Protein AF-A0A6J4QJC7-F1 (afdb_monomer_lite)

Secondary structure (DSSP, 8-state):
--S--BPTT-SEEEEE-TTT-SBSSS----EE------EEETTTTEEE---PPPGGGTT-EEEEEEEBTTS-EEEEEEE--

pLDDT: mean 79.27, std 13.37, range [47.03, 91.81]

Sequence (81 aa):
MGLSIFASGYPTAKRIDCQTGMPSDPVEETVTASTSGLQYDAASGLYSYVWKTQKSWSGTCQELNLRLADGRDLQVYFYLK

Organism: NCBI:txid349277

Radius of gyration: 13.56 Å; chains: 1; bounding box: 38×24×30 Å

Foldseek 3Di:
DPLQFFDPLDWFKAFADPPPRHHPDPDDDRPSQPQPDWDADPVVRDTDGDGDDDPVQAQTKMWIWTQTPVGDIDIDIDHHD

Structure (mmCIF, N/CA/C/O backbone):
data_AF-A0A6J4QJC7-F1
#
_entry.id   AF-A0A6J4QJC7-F1
#
loop_
_atom_site.group_PDB
_atom_site.id
_atom_site.type_symbol
_atom_site.label_atom_id
_atom_site.label_alt_id
_atom_site.label_comp_id
_atom_site.label_asym_id
_atom_site.label_entity_id
_atom_site.label_seq_id
_atom_site.pdbx_PDB_ins_code
_atom_site.Cartn_x
_atom_site.Cartn_y
_atom_site.Cartn_z
_atom_site.occupancy
_atom_site.B_iso_or_equiv
_atom_site.auth_seq_id
_atom_site.auth_comp_id
_atom_site.auth_asym_id
_atom_site.auth_atom_id
_atom_site.pdbx_PDB_model_num
ATOM 1 N N . MET A 1 1 ? 11.479 7.400 -19.175 1.00 47.03 1 MET A N 1
ATOM 2 C CA . MET A 1 1 ? 10.798 6.086 -19.188 1.00 47.03 1 MET A CA 1
ATOM 3 C C . MET A 1 1 ? 11.002 5.478 -17.812 1.00 47.03 1 MET A C 1
ATOM 5 O O . MET A 1 1 ? 12.142 5.440 -17.384 1.00 47.03 1 MET A O 1
ATOM 9 N N . GLY A 1 2 ? 9.938 5.164 -17.070 1.00 56.19 2 GLY A N 1
ATOM 10 C CA . GLY A 1 2 ? 10.059 4.791 -15.646 1.00 56.19 2 GLY A CA 1
ATOM 11 C C . GLY A 1 2 ? 8.839 5.105 -14.774 1.00 56.19 2 GLY A C 1
ATOM 12 O O . GLY A 1 2 ? 8.916 4.976 -13.568 1.00 56.19 2 GLY A O 1
ATOM 13 N N . LEU A 1 3 ? 7.710 5.532 -15.350 1.00 60.28 3 LEU A N 1
ATOM 14 C CA . LEU A 1 3 ? 6.471 5.795 -14.595 1.00 60.28 3 LEU A CA 1
ATOM 15 C C . LEU A 1 3 ? 5.320 4.854 -14.983 1.00 60.28 3 LEU A C 1
ATOM 17 O O . LEU A 1 3 ? 4.221 4.966 -14.454 1.00 60.28 3 LEU A O 1
ATOM 21 N N . SER A 1 4 ? 5.577 3.907 -15.885 1.00 69.81 4 SER A N 1
ATOM 22 C CA . SER A 1 4 ? 4.597 2.937 -16.385 1.00 69.81 4 SER A CA 1
ATOM 23 C C . SER A 1 4 ? 5.022 1.521 -16.003 1.00 69.81 4 SER A C 1
ATOM 25 O O . SER A 1 4 ? 5.197 0.666 -16.862 1.00 69.81 4 SER A O 1
ATOM 27 N N . ILE A 1 5 ? 5.275 1.298 -14.710 1.00 84.19 5 ILE A N 1
ATOM 28 C CA . ILE A 1 5 ? 5.663 -0.027 -14.201 1.00 84.19 5 ILE A CA 1
ATOM 29 C C . ILE A 1 5 ? 4.463 -0.926 -13.920 1.00 84.19 5 ILE A C 1
ATOM 31 O O . ILE A 1 5 ? 4.659 -2.119 -13.743 1.00 84.19 5 ILE A O 1
ATOM 35 N N . PHE A 1 6 ? 3.250 -0.373 -13.849 1.00 85.50 6 PHE A N 1
ATOM 36 C CA . PHE A 1 6 ? 2.033 -1.134 -13.586 1.00 85.50 6 PHE A CA 1
ATOM 37 C C . PHE A 1 6 ? 1.337 -1.526 -14.888 1.00 85.50 6 PHE A C 1
ATOM 39 O 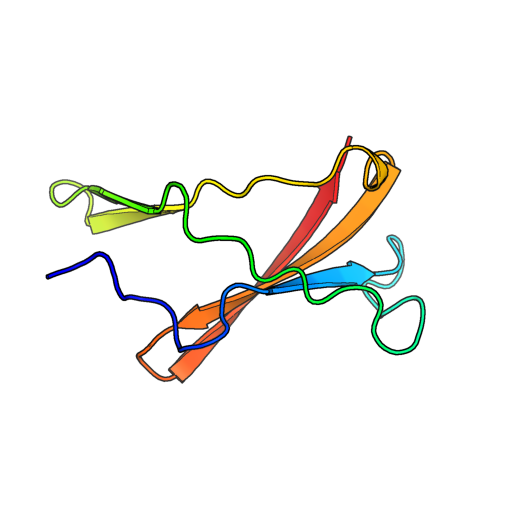O . PHE A 1 6 ? 1.349 -0.774 -15.865 1.00 85.50 6 PHE A O 1
ATOM 46 N N . ALA A 1 7 ? 0.722 -2.705 -14.890 1.00 86.88 7 ALA A N 1
ATOM 47 C CA . ALA A 1 7 ? -0.150 -3.139 -15.968 1.00 86.88 7 ALA A CA 1
ATOM 48 C C . ALA A 1 7 ? -1.418 -2.273 -16.031 1.00 86.88 7 ALA A C 1
ATOM 50 O O . ALA A 1 7 ? -1.836 -1.664 -15.044 1.00 86.88 7 ALA A O 1
ATOM 51 N N . SER A 1 8 ? -2.055 -2.237 -17.202 1.00 83.62 8 SER A N 1
ATOM 52 C CA . SER A 1 8 ? -3.311 -1.504 -17.385 1.00 83.62 8 SER A CA 1
ATOM 53 C C . SER A 1 8 ? -4.383 -1.987 -16.403 1.00 83.62 8 SER A C 1
ATOM 55 O O . SER A 1 8 ? -4.542 -3.189 -16.197 1.00 83.62 8 SER A O 1
ATOM 57 N N . GLY A 1 9 ? -5.108 -1.047 -15.792 1.00 80.62 9 GLY A N 1
ATOM 58 C CA . GLY A 1 9 ? -6.127 -1.333 -14.775 1.00 80.62 9 GLY A CA 1
ATOM 59 C C . GLY A 1 9 ? -5.581 -1.540 -13.359 1.00 80.62 9 GLY A C 1
ATOM 60 O O . GLY A 1 9 ? -6.375 -1.680 -12.435 1.00 80.62 9 GLY A O 1
ATOM 61 N N . TYR A 1 10 ? -4.259 -1.511 -13.175 1.00 81.12 10 TYR A N 1
ATOM 62 C CA . TYR A 1 10 ? -3.599 -1.626 -11.879 1.00 81.12 10 TYR A CA 1
ATOM 63 C C . TYR A 1 10 ? -2.890 -0.319 -11.494 1.00 81.12 10 TYR A C 1
ATOM 65 O O . TYR A 1 10 ? -2.479 0.450 -12.367 1.00 81.12 10 TYR A O 1
ATOM 73 N N . PRO A 1 11 ? -2.710 -0.063 -10.189 1.00 85.62 11 PRO A N 1
ATOM 74 C CA . PRO A 1 11 ? -3.054 -0.939 -9.066 1.00 85.62 11 PRO A CA 1
ATOM 75 C C . PRO A 1 11 ? -4.530 -0.890 -8.649 1.00 85.62 11 PRO A C 1
ATOM 77 O O . PRO A 1 11 ? -5.252 0.067 -8.936 1.00 85.62 11 PRO A O 1
ATOM 80 N N . THR A 1 12 ? -4.958 -1.943 -7.950 1.00 85.69 12 THR A N 1
ATOM 81 C CA . THR A 1 12 ? -6.335 -2.123 -7.468 1.00 85.69 12 THR A CA 1
ATOM 82 C C . THR A 1 12 ? -6.349 -2.430 -5.981 1.00 85.69 12 THR A C 1
ATOM 84 O O . THR A 1 12 ? -5.494 -3.176 -5.507 1.00 85.69 12 THR A O 1
ATOM 87 N N . ALA A 1 13 ? -7.355 -1.949 -5.260 1.00 84.56 13 ALA A N 1
ATOM 88 C CA . ALA A 1 13 ? -7.583 -2.325 -3.870 1.00 84.56 13 ALA A CA 1
ATOM 89 C C . ALA A 1 13 ? -8.928 -3.029 -3.699 1.00 84.56 13 ALA A C 1
ATOM 91 O O . ALA A 1 13 ? -9.840 -2.782 -4.485 1.00 84.56 13 ALA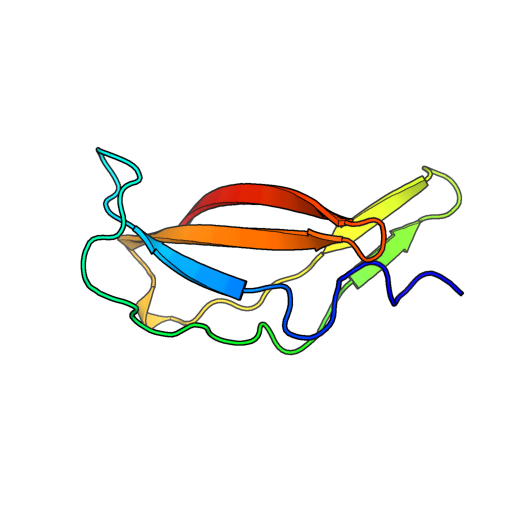 A O 1
ATOM 92 N N . LYS A 1 14 ? -9.031 -3.900 -2.694 1.00 84.94 14 LYS A N 1
ATOM 93 C CA . LYS A 1 14 ? -10.283 -4.559 -2.301 1.00 84.94 14 LYS A CA 1
ATOM 94 C C . LYS A 1 14 ? -10.337 -4.767 -0.788 1.00 84.94 14 LYS A C 1
ATOM 96 O O . LYS A 1 14 ? -9.298 -5.028 -0.173 1.00 84.94 14 LYS A O 1
ATOM 101 N N . ARG A 1 15 ? -11.544 -4.731 -0.216 1.00 87.00 15 ARG A N 1
ATOM 102 C CA . ARG A 1 15 ? -11.758 -5.030 1.207 1.00 87.00 15 ARG A CA 1
ATOM 103 C C . ARG A 1 15 ? -11.560 -6.512 1.486 1.00 87.00 15 ARG A C 1
ATOM 105 O O . ARG A 1 15 ? -12.024 -7.372 0.737 1.00 87.00 15 ARG A O 1
ATOM 112 N N . ILE A 1 16 ? -10.878 -6.789 2.587 1.00 89.00 16 ILE A N 1
ATOM 113 C CA . ILE A 1 16 ? -10.657 -8.133 3.109 1.00 89.00 16 ILE A CA 1
ATOM 114 C C . ILE A 1 16 ? -11.001 -8.184 4.596 1.00 89.00 16 ILE A C 1
ATOM 116 O O . ILE A 1 16 ? -10.975 -7.175 5.305 1.00 89.00 16 ILE A O 1
ATOM 120 N N . ASP A 1 17 ? -11.302 -9.383 5.068 1.00 89.62 17 ASP A N 1
ATOM 121 C CA . ASP A 1 17 ? -11.404 -9.687 6.480 1.00 89.62 17 ASP A CA 1
ATOM 122 C C . ASP A 1 17 ? -10.025 -9.583 7.150 1.00 89.62 17 ASP A C 1
ATOM 124 O O . ASP A 1 17 ? -9.021 -10.110 6.663 1.00 89.62 17 ASP A O 1
ATOM 128 N N . CYS A 1 18 ? -9.975 -8.893 8.287 1.00 88.62 18 CYS A N 1
ATOM 129 C CA . CYS A 1 18 ? -8.723 -8.606 8.980 1.00 88.62 18 CYS A CA 1
ATOM 130 C C . CYS A 1 18 ? -8.074 -9.819 9.649 1.00 88.62 18 CYS A C 1
ATOM 132 O O . CYS A 1 18 ? -6.877 -9.779 9.930 1.00 88.62 18 CYS A O 1
ATOM 134 N N . GLN A 1 19 ? -8.843 -10.866 9.956 1.00 87.62 19 GLN A N 1
ATOM 135 C CA . GLN A 1 19 ? -8.328 -12.039 10.660 1.00 87.62 19 GLN A CA 1
ATOM 136 C C . GLN A 1 19 ? -7.826 -13.100 9.684 1.00 87.62 19 GLN A C 1
ATOM 138 O O . GLN A 1 19 ? -6.805 -13.740 9.928 1.00 87.62 19 GLN A O 1
ATOM 143 N N . THR A 1 20 ? -8.549 -13.283 8.585 1.00 86.31 20 THR A N 1
ATOM 144 C CA . THR A 1 20 ? -8.323 -14.365 7.624 1.00 86.31 20 THR A CA 1
ATOM 145 C C . THR A 1 20 ? -7.601 -13.901 6.363 1.00 86.31 20 THR A C 1
ATOM 147 O O . THR A 1 20 ? -7.067 -14.734 5.634 1.00 86.31 20 THR A O 1
ATOM 150 N N . GLY A 1 21 ? -7.583 -12.592 6.078 1.00 80.94 21 GLY A N 1
ATOM 151 C CA . GLY A 1 21 ? -7.078 -12.052 4.813 1.00 80.94 21 GLY A CA 1
ATOM 152 C C . GLY A 1 21 ? -7.954 -12.407 3.608 1.00 80.94 21 GLY A C 1
ATOM 153 O O . GLY A 1 21 ? -7.579 -12.134 2.470 1.00 80.94 21 GLY A O 1
ATOM 154 N N . MET A 1 22 ? -9.113 -13.029 3.838 1.00 82.38 22 MET A N 1
ATOM 155 C CA . MET A 1 22 ? -10.025 -13.442 2.782 1.00 82.38 22 MET A CA 1
ATOM 156 C C . MET A 1 22 ? -10.932 -12.277 2.373 1.00 82.38 22 MET A C 1
ATOM 158 O O . MET A 1 22 ? -11.245 -11.426 3.202 1.00 82.38 22 MET A O 1
ATOM 162 N N . PRO A 1 23 ? -11.393 -12.211 1.114 1.00 75.06 23 PRO A N 1
ATOM 163 C CA . PRO A 1 23 ? -12.403 -11.234 0.711 1.00 75.06 23 PRO A CA 1
ATOM 164 C C . PRO A 1 23 ? -13.650 -11.377 1.595 1.00 75.06 23 PRO A C 1
ATOM 166 O O . PRO A 1 23 ? -14.158 -12.491 1.725 1.00 75.06 23 PRO A O 1
ATOM 169 N N . SER A 1 24 ? -14.134 -10.286 2.206 1.00 65.50 24 SER A N 1
ATOM 170 C CA . SER A 1 24 ? -15.301 -10.380 3.100 1.00 65.50 24 SER A CA 1
ATOM 171 C C . SER A 1 24 ? -16.622 -10.558 2.344 1.00 65.50 24 SER A C 1
ATOM 173 O O . SER A 1 24 ? -17.579 -10.994 2.963 1.00 65.50 24 SER A O 1
ATOM 175 N N . ASP A 1 25 ? -16.659 -10.273 1.032 1.00 56.03 25 ASP A N 1
ATOM 176 C CA . ASP A 1 25 ? -17.840 -10.333 0.152 1.00 56.03 25 ASP A CA 1
ATOM 177 C C . ASP A 1 25 ? -17.435 -10.408 -1.347 1.00 56.03 25 ASP A C 1
ATOM 179 O O . ASP A 1 25 ? -16.278 -10.116 -1.687 1.00 56.03 25 ASP A O 1
ATOM 183 N N . PRO A 1 26 ? -18.341 -10.788 -2.281 1.00 48.19 26 PRO A N 1
ATOM 184 C CA . PRO A 1 26 ? -18.068 -10.751 -3.719 1.00 48.19 26 PRO A CA 1
ATOM 185 C C . PRO A 1 26 ? -17.884 -9.307 -4.230 1.00 48.19 26 PRO A C 1
ATOM 187 O O . PRO A 1 26 ? -18.847 -8.596 -4.480 1.00 48.19 26 PRO A O 1
ATOM 190 N N . VAL A 1 27 ? -16.616 -8.922 -4.422 1.00 51.66 27 VAL A N 1
ATOM 191 C CA . VAL A 1 27 ? -16.107 -7.729 -5.137 1.00 51.66 27 VAL A CA 1
ATOM 192 C C . VAL A 1 27 ? -16.775 -6.410 -4.724 1.00 51.66 27 VAL A C 1
ATOM 194 O O . VAL A 1 27 ? -17.574 -5.841 -5.462 1.00 51.66 27 VAL A O 1
ATOM 197 N N . GLU A 1 28 ? -16.366 -5.856 -3.580 1.00 49.72 28 GLU A N 1
ATOM 198 C CA . GLU A 1 28 ? -16.589 -4.434 -3.296 1.00 49.72 28 GLU A CA 1
ATOM 199 C C . GLU A 1 28 ? -15.388 -3.587 -3.735 1.00 49.72 28 GLU A C 1
ATOM 201 O O . GLU A 1 28 ? -14.261 -3.768 -3.274 1.00 49.72 28 GLU A O 1
ATOM 206 N N . GLU A 1 29 ? -15.694 -2.666 -4.653 1.00 50.66 29 GL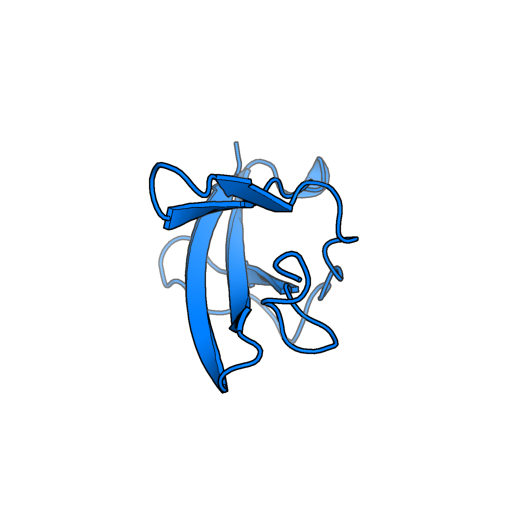U A N 1
ATOM 207 C CA . GLU A 1 29 ? -14.910 -1.514 -5.097 1.00 50.66 29 GLU A CA 1
ATOM 208 C C . GLU A 1 29 ? -13.447 -1.789 -5.468 1.00 50.66 29 GLU A C 1
ATOM 210 O O . GLU A 1 29 ? -12.507 -1.499 -4.732 1.00 50.66 29 GLU A O 1
ATOM 215 N N .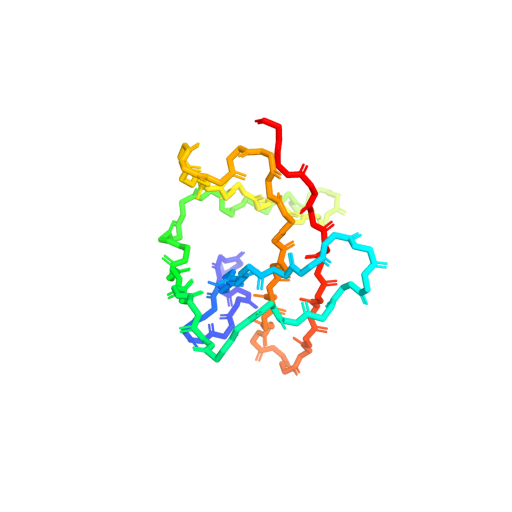 THR A 1 30 ? -13.244 -2.229 -6.712 1.00 50.69 30 THR A N 1
ATOM 216 C CA . THR A 1 30 ? -11.958 -2.094 -7.406 1.00 50.69 30 THR A CA 1
ATOM 217 C C . THR A 1 30 ? -11.730 -0.614 -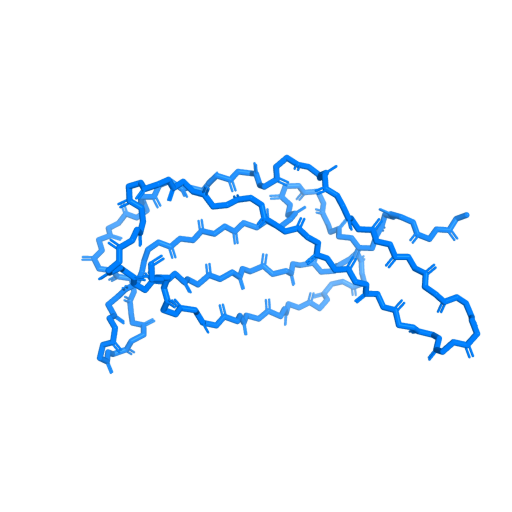7.720 1.00 50.69 30 THR A C 1
ATOM 219 O O . THR A 1 30 ? -11.872 -0.171 -8.860 1.00 50.69 30 THR A O 1
ATOM 222 N N . VAL A 1 31 ? -11.442 0.199 -6.701 1.00 55.56 31 VAL A N 1
ATOM 223 C CA . VAL A 1 31 ? -11.083 1.598 -6.928 1.00 55.56 31 VAL A CA 1
ATOM 224 C C . VAL A 1 31 ? -9.773 1.564 -7.696 1.00 55.56 31 VAL A C 1
ATOM 226 O O . VAL A 1 31 ? -8.733 1.195 -7.146 1.00 55.56 31 VAL A O 1
ATOM 229 N N . THR A 1 32 ? -9.828 1.896 -8.986 1.00 53.62 32 THR A N 1
ATOM 230 C CA . THR A 1 32 ? -8.626 2.174 -9.763 1.00 53.62 32 THR A CA 1
ATOM 231 C C . THR A 1 32 ? -7.938 3.299 -9.020 1.00 53.62 32 THR A C 1
ATOM 233 O O . THR A 1 32 ? -8.462 4.415 -8.960 1.00 53.62 32 THR A O 1
ATOM 236 N N . ALA A 1 33 ? -6.825 2.994 -8.359 1.00 55.06 33 ALA A N 1
ATOM 237 C CA . ALA A 1 33 ? -6.099 3.994 -7.612 1.00 55.06 33 ALA A CA 1
ATOM 238 C C . ALA A 1 33 ? -5.549 4.977 -8.643 1.00 55.06 33 ALA A C 1
ATOM 240 O O . ALA A 1 33 ? -4.538 4.712 -9.294 1.00 55.06 33 ALA A O 1
ATOM 241 N N . SER A 1 34 ? -6.290 6.065 -8.859 1.00 52.84 34 SER A N 1
ATOM 242 C CA . SER A 1 34 ? -5.976 7.091 -9.839 1.00 52.84 34 SER A CA 1
ATOM 243 C C . SER A 1 34 ? -4.528 7.495 -9.611 1.00 52.84 34 SER A C 1
ATOM 245 O O . SER A 1 34 ? -4.157 7.934 -8.523 1.00 52.84 34 SER A O 1
ATOM 247 N N . THR A 1 35 ? -3.695 7.209 -10.610 1.00 54.12 35 THR A N 1
ATOM 248 C CA . THR A 1 35 ? -2.227 7.233 -10.607 1.00 54.12 35 THR A CA 1
ATOM 249 C C . THR A 1 35 ? -1.665 8.554 -10.095 1.00 54.12 35 THR A C 1
ATOM 251 O O . THR A 1 35 ? -1.240 9.405 -10.871 1.00 54.12 35 THR A O 1
ATOM 254 N N . SER A 1 36 ? -1.650 8.761 -8.784 1.00 57.91 36 SER A N 1
ATOM 255 C CA . SER A 1 36 ? -1.183 10.010 -8.203 1.00 57.91 36 SER A CA 1
ATOM 256 C C . SER A 1 36 ? -0.182 9.732 -7.093 1.00 57.91 36 SER A C 1
ATOM 258 O O . SER A 1 36 ? -0.503 9.760 -5.912 1.00 57.91 36 SER A O 1
ATOM 260 N N . GLY A 1 37 ? 1.062 9.505 -7.535 1.00 64.75 37 GLY A N 1
ATOM 261 C CA . GLY A 1 37 ? 2.258 9.672 -6.709 1.00 64.75 37 GLY A CA 1
ATOM 262 C C . GLY A 1 37 ? 3.366 8.633 -6.871 1.00 64.75 37 GLY A C 1
ATOM 263 O O . GLY A 1 37 ? 4.240 8.598 -6.008 1.00 64.75 37 GLY A O 1
ATOM 264 N N . LEU A 1 38 ? 3.358 7.803 -7.927 1.00 78.88 38 LEU A N 1
ATOM 265 C CA . LEU A 1 38 ? 4.507 6.942 -8.226 1.00 78.88 38 LEU A CA 1
ATOM 266 C C . LEU A 1 38 ? 5.733 7.808 -8.544 1.00 78.88 38 LEU A C 1
ATOM 268 O O . LEU A 1 38 ? 5.713 8.604 -9.481 1.00 78.88 38 LEU A O 1
ATOM 272 N N . GLN A 1 39 ? 6.791 7.633 -7.769 1.00 81.25 39 GLN A N 1
ATOM 273 C CA . GLN A 1 39 ? 8.074 8.308 -7.911 1.00 81.25 39 GLN A CA 1
ATOM 274 C C . GLN A 1 39 ? 9.161 7.249 -8.048 1.00 81.25 39 GLN A C 1
ATOM 276 O O . GLN A 1 39 ? 9.111 6.222 -7.375 1.00 81.25 39 GLN A O 1
ATOM 281 N N . TYR A 1 40 ? 10.131 7.501 -8.919 1.00 83.94 40 TYR A N 1
ATOM 282 C CA . TYR A 1 40 ? 11.296 6.645 -9.088 1.00 83.94 40 TYR A CA 1
ATOM 283 C C . TYR A 1 40 ? 12.544 7.408 -8.662 1.00 83.94 40 TYR A C 1
ATOM 285 O O . TYR A 1 40 ? 12.812 8.494 -9.182 1.00 83.94 40 TYR A O 1
ATOM 293 N N . ASP A 1 41 ? 13.297 6.835 -7.732 1.00 83.81 41 ASP A N 1
ATOM 294 C CA . ASP A 1 41 ? 14.619 7.312 -7.356 1.00 83.81 41 ASP A CA 1
ATOM 295 C C . ASP A 1 41 ? 15.674 6.470 -8.084 1.00 83.81 41 ASP A C 1
ATOM 297 O O . ASP A 1 41 ? 15.894 5.299 -7.774 1.00 83.81 41 ASP A O 1
ATOM 301 N N . ALA A 1 42 ? 16.340 7.083 -9.063 1.00 84.25 42 ALA A N 1
ATOM 302 C CA . ALA A 1 42 ? 17.368 6.424 -9.860 1.00 84.25 42 ALA A CA 1
ATOM 303 C C . ALA A 1 42 ? 18.678 6.168 -9.095 1.00 84.25 42 ALA A C 1
ATOM 305 O O . ALA A 1 42 ? 19.444 5.301 -9.511 1.00 84.25 42 ALA A O 1
ATOM 306 N N . ALA A 1 43 ? 18.949 6.898 -8.007 1.00 87.56 43 ALA A N 1
ATOM 307 C CA . ALA A 1 43 ? 20.158 6.709 -7.208 1.00 87.56 43 ALA A CA 1
ATOM 308 C C . ALA A 1 43 ? 20.066 5.446 -6.340 1.00 87.56 43 ALA A C 1
ATOM 310 O O . ALA A 1 43 ? 21.066 4.754 -6.155 1.00 87.56 43 ALA A O 1
ATOM 311 N N . SER A 1 44 ? 18.867 5.131 -5.838 1.00 86.75 44 SER A N 1
ATOM 312 C CA . SER A 1 44 ? 18.601 3.936 -5.024 1.00 86.75 44 SER A CA 1
ATOM 313 C C . SER A 1 44 ? 17.945 2.786 -5.799 1.00 86.75 44 SER A C 1
ATOM 315 O O . SER A 1 44 ? 17.920 1.656 -5.313 1.00 86.75 44 SER A O 1
ATOM 317 N N . GLY A 1 45 ? 17.426 3.045 -7.003 1.00 83.25 45 GLY A N 1
ATOM 318 C CA . GLY A 1 45 ? 16.677 2.067 -7.795 1.00 83.25 45 GLY A CA 1
ATOM 319 C C . GLY A 1 45 ? 15.294 1.748 -7.216 1.00 83.25 45 GLY A C 1
ATOM 320 O O . GLY A 1 45 ? 14.734 0.693 -7.519 1.00 83.25 45 GLY A O 1
ATOM 321 N N . LEU A 1 46 ? 14.747 2.627 -6.370 1.00 84.50 46 LEU A N 1
ATOM 322 C CA . LEU A 1 46 ? 13.507 2.390 -5.634 1.00 84.50 46 LEU A CA 1
ATOM 323 C C . LEU A 1 46 ? 12.315 3.130 -6.241 1.00 84.50 46 LEU A C 1
ATOM 325 O O . LEU A 1 46 ? 12.421 4.255 -6.731 1.00 84.50 46 LEU A O 1
ATOM 329 N N . TYR A 1 47 ? 11.151 2.490 -6.148 1.00 84.94 47 TYR A N 1
ATOM 330 C CA . TYR A 1 47 ? 9.864 3.069 -6.512 1.00 84.94 47 TYR A CA 1
ATOM 331 C C . TYR A 1 47 ? 9.054 3.373 -5.255 1.00 84.94 47 TYR A C 1
ATOM 333 O O . TYR A 1 47 ? 8.780 2.481 -4.453 1.00 84.94 47 TYR A O 1
ATOM 341 N N . SER A 1 48 ? 8.622 4.620 -5.120 1.00 85.38 48 SER A N 1
ATOM 342 C CA . SER A 1 48 ? 7.732 5.077 -4.055 1.00 85.38 48 SER A CA 1
ATOM 343 C C . SER A 1 48 ? 6.343 5.280 -4.627 1.00 85.38 48 SER A C 1
ATOM 345 O O . SER A 1 48 ? 6.159 6.105 -5.516 1.00 85.38 48 SER A O 1
ATOM 347 N N . TYR A 1 49 ? 5.357 4.541 -4.127 1.00 84.12 49 TYR A N 1
ATOM 348 C CA . TYR A 1 49 ? 3.975 4.641 -4.582 1.00 84.12 49 TYR A CA 1
ATOM 349 C C . TYR A 1 49 ? 3.098 5.260 -3.493 1.00 84.12 49 TYR A C 1
ATOM 351 O O . TYR A 1 49 ? 2.899 4.665 -2.436 1.00 84.12 49 TYR A O 1
ATOM 359 N N . VAL A 1 50 ? 2.574 6.461 -3.755 1.00 82.88 50 VAL A N 1
ATOM 360 C CA . VAL A 1 50 ? 1.583 7.105 -2.884 1.00 82.88 50 VAL A CA 1
ATOM 361 C C . VAL A 1 50 ? 0.186 6.750 -3.376 1.00 82.88 50 VAL A C 1
ATOM 363 O O . VAL A 1 50 ? -0.168 7.010 -4.524 1.00 82.88 50 VAL A O 1
ATOM 366 N N . TRP A 1 51 ? -0.608 6.166 -2.485 1.00 81.75 51 TRP A N 1
ATOM 367 C CA . TRP A 1 51 ? -1.979 5.751 -2.743 1.00 81.75 51 TRP A CA 1
ATOM 368 C C . TRP A 1 51 ? -2.937 6.515 -1.835 1.00 81.75 51 TRP A C 1
ATOM 370 O O . TRP A 1 51 ? -2.753 6.559 -0.620 1.00 81.75 51 TRP A O 1
ATOM 380 N N . LYS A 1 52 ? -3.972 7.120 -2.424 1.00 79.38 52 LYS A N 1
ATOM 381 C CA . LYS A 1 52 ? -5.055 7.750 -1.668 1.00 79.38 52 LYS A CA 1
ATOM 382 C C . LYS A 1 52 ? -6.117 6.718 -1.311 1.00 79.38 52 LYS A C 1
ATOM 384 O O . LYS A 1 52 ? -6.689 6.084 -2.194 1.00 79.38 52 LYS A O 1
ATOM 389 N N . THR A 1 53 ? -6.410 6.614 -0.024 1.00 81.62 53 THR A N 1
ATOM 390 C CA . THR A 1 53 ? -7.475 5.772 0.519 1.00 81.62 53 THR A CA 1
ATOM 391 C C . THR A 1 53 ? -8.747 6.582 0.752 1.00 81.62 53 THR A C 1
ATOM 393 O O . THR A 1 53 ? -8.707 7.804 0.928 1.00 81.62 53 THR A O 1
ATOM 396 N N . GLN A 1 54 ? -9.899 5.912 0.747 1.00 81.81 54 GLN A N 1
ATOM 397 C CA . GLN A 1 54 ? -11.150 6.552 1.140 1.00 81.81 54 GLN A CA 1
ATOM 398 C C . GLN A 1 54 ? -11.253 6.634 2.668 1.00 81.81 54 GLN A C 1
ATOM 400 O O . GLN A 1 54 ? -10.874 5.705 3.380 1.00 81.81 54 GLN A O 1
ATOM 405 N N . LYS A 1 55 ? -11.837 7.721 3.186 1.00 83.94 55 LYS A N 1
ATOM 406 C CA . LYS A 1 55 ? -12.063 7.899 4.634 1.00 83.94 55 LYS A CA 1
ATOM 407 C C . LYS A 1 55 ? -12.953 6.799 5.233 1.00 83.94 55 LYS A C 1
ATOM 409 O O . LYS A 1 55 ? -12.773 6.430 6.387 1.00 83.94 55 LYS A O 1
ATOM 414 N N . SER A 1 56 ? -13.881 6.263 4.441 1.00 84.44 56 SER A N 1
ATOM 415 C CA . SER A 1 56 ? -14.765 5.141 4.792 1.00 84.44 56 SER A CA 1
ATOM 416 C C . SER A 1 56 ? -14.023 3.827 5.062 1.00 84.44 56 SER A C 1
ATOM 418 O O . SER A 1 56 ? -14.631 2.881 5.555 1.00 84.44 56 SER A O 1
ATOM 420 N N . TRP A 1 57 ? -12.731 3.738 4.736 1.00 86.00 57 TRP A N 1
ATOM 421 C CA . TRP A 1 57 ? -11.932 2.535 4.955 1.00 86.00 57 TRP A CA 1
ATOM 422 C C . TRP A 1 57 ? -11.213 2.503 6.310 1.00 86.00 57 TRP A C 1
ATOM 424 O O . TRP A 1 57 ? -10.578 1.498 6.625 1.00 86.00 57 TRP A O 1
ATOM 434 N N . SER A 1 58 ? -11.303 3.564 7.115 1.00 90.94 58 SER A N 1
ATOM 435 C CA . SER A 1 58 ? -10.792 3.555 8.492 1.00 90.94 58 SER A CA 1
ATOM 436 C C . SER A 1 58 ? -11.413 2.398 9.290 1.00 90.94 58 SER A C 1
ATOM 438 O O . SER A 1 58 ? -12.617 2.153 9.218 1.00 90.94 58 SER A O 1
ATOM 440 N N . GLY A 1 59 ? -10.573 1.653 10.009 1.00 90.38 59 GLY A N 1
ATOM 441 C CA . GLY A 1 59 ? -10.955 0.460 10.763 1.00 90.38 59 GLY A CA 1
ATOM 442 C C . GLY A 1 59 ? -11.147 -0.805 9.920 1.00 90.38 59 GLY A C 1
ATOM 443 O O . GLY A 1 59 ? -11.599 -1.813 10.458 1.00 90.38 59 GLY A O 1
ATOM 444 N N . THR A 1 60 ? -10.821 -0.783 8.622 1.00 89.94 60 THR A N 1
ATOM 445 C CA . THR A 1 60 ? -10.968 -1.946 7.726 1.00 89.94 60 THR A CA 1
ATOM 446 C C . THR A 1 60 ? -9.626 -2.441 7.197 1.00 89.94 60 THR A C 1
ATOM 448 O O . THR A 1 60 ? -8.648 -1.688 7.130 1.00 89.94 60 THR A O 1
ATOM 451 N N . CYS A 1 61 ? -9.585 -3.717 6.805 1.00 91.81 61 CYS A N 1
ATOM 452 C CA . CYS A 1 61 ? -8.444 -4.289 6.106 1.00 91.81 61 CYS A CA 1
ATOM 453 C C . CYS A 1 61 ? -8.643 -4.237 4.595 1.00 91.81 61 CYS A C 1
ATOM 455 O O . CYS A 1 61 ? -9.729 -4.495 4.076 1.00 91.81 61 CYS A O 1
ATOM 457 N N . GLN A 1 62 ? -7.567 -3.892 3.897 1.00 89.75 62 GLN A N 1
ATOM 458 C CA . GLN A 1 62 ? -7.530 -3.747 2.452 1.00 89.75 62 GLN A CA 1
ATOM 459 C C . GLN A 1 62 ? -6.379 -4.570 1.879 1.00 89.75 62 GLN A C 1
ATOM 461 O O . GLN A 1 62 ? -5.271 -4.564 2.416 1.00 89.75 62 GLN A O 1
ATOM 466 N N . GLU A 1 63 ? -6.630 -5.245 0.766 1.00 89.88 63 GLU A N 1
ATOM 467 C CA . GLU A 1 63 ? -5.606 -5.869 -0.064 1.00 89.88 63 GLU A CA 1
ATOM 468 C C . GLU A 1 63 ? -5.334 -4.960 -1.264 1.00 89.88 63 GLU A C 1
ATOM 470 O O . GLU A 1 63 ? -6.219 -4.708 -2.084 1.00 89.88 63 GLU A O 1
ATOM 475 N N . LEU A 1 64 ? -4.099 -4.476 -1.368 1.00 88.06 64 LEU A N 1
ATOM 476 C CA . LEU A 1 64 ? -3.589 -3.744 -2.517 1.00 88.06 64 LEU A CA 1
ATOM 477 C C . LEU A 1 64 ? -2.889 -4.725 -3.460 1.00 88.06 64 LEU A C 1
ATOM 479 O O . LEU A 1 64 ? -1.902 -5.359 -3.090 1.00 88.06 64 LEU A O 1
ATOM 483 N N . ASN A 1 65 ? -3.380 -4.810 -4.691 1.00 88.50 65 ASN A N 1
ATOM 484 C CA . ASN A 1 65 ? -2.791 -5.609 -5.754 1.00 88.50 65 ASN A CA 1
ATOM 485 C C . ASN A 1 65 ? -2.053 -4.695 -6.728 1.00 88.50 65 ASN A C 1
ATOM 487 O O . ASN A 1 65 ? -2.642 -3.797 -7.340 1.00 88.50 65 ASN A O 1
ATOM 491 N N . LEU A 1 66 ? -0.764 -4.957 -6.891 1.00 86.94 66 LEU A N 1
ATOM 492 C CA . LEU A 1 66 ? 0.112 -4.297 -7.841 1.00 86.94 66 LEU A CA 1
ATOM 493 C C . LEU A 1 66 ? 0.499 -5.321 -8.908 1.00 86.94 66 LEU A C 1
ATOM 495 O O . LEU A 1 66 ? 1.364 -6.164 -8.676 1.00 86.94 66 LEU A O 1
ATOM 499 N N . ARG A 1 67 ? -0.120 -5.240 -10.086 1.00 89.00 67 ARG A N 1
ATOM 500 C CA . ARG A 1 67 ? 0.366 -5.977 -11.251 1.00 89.00 67 ARG A CA 1
ATOM 501 C C . ARG A 1 67 ? 1.382 -5.129 -11.983 1.00 89.00 67 ARG A C 1
ATOM 503 O O . ARG A 1 67 ? 1.067 -4.015 -12.407 1.00 89.00 67 ARG A O 1
ATOM 510 N N . LEU A 1 68 ? 2.588 -5.648 -12.129 1.00 88.19 68 LEU A N 1
ATOM 511 C CA . LEU A 1 68 ? 3.659 -5.006 -12.867 1.00 88.19 68 LEU A CA 1
ATOM 512 C C . LEU A 1 68 ? 3.527 -5.290 -14.371 1.00 88.19 68 LEU A C 1
ATOM 514 O O . LEU A 1 68 ? 2.974 -6.305 -14.790 1.00 88.19 68 LEU A O 1
ATOM 518 N N . ALA A 1 69 ? 4.050 -4.389 -15.200 1.00 87.75 69 ALA A N 1
ATOM 519 C CA . ALA A 1 69 ? 4.050 -4.511 -16.657 1.00 87.75 69 ALA A CA 1
ATOM 520 C C . ALA A 1 69 ? 4.893 -5.702 -17.157 1.00 87.75 69 ALA A C 1
ATOM 522 O O . ALA A 1 69 ? 4.718 -6.144 -18.288 1.00 87.75 69 ALA A O 1
ATOM 523 N N . ASP A 1 70 ? 5.778 -6.234 -16.308 1.00 87.44 70 ASP A N 1
ATOM 524 C CA . ASP A 1 70 ? 6.551 -7.456 -16.553 1.00 87.44 70 ASP A CA 1
ATOM 525 C C . ASP A 1 70 ? 5.781 -8.750 -16.214 1.00 87.44 70 ASP A C 1
ATOM 527 O O . ASP A 1 70 ? 6.318 -9.845 -16.372 1.00 87.44 70 ASP A O 1
ATOM 531 N N . GLY A 1 71 ? 4.524 -8.636 -15.767 1.00 86.19 71 GLY A N 1
ATOM 532 C CA . GLY A 1 71 ? 3.641 -9.760 -15.462 1.00 86.19 71 GLY A CA 1
ATOM 533 C C . GLY A 1 71 ? 3.714 -10.267 -14.022 1.00 86.19 71 GLY A C 1
ATOM 534 O O . GLY A 1 71 ? 2.990 -11.202 -13.685 1.00 86.19 71 GLY A O 1
ATOM 535 N N . ARG A 1 72 ? 4.547 -9.676 -13.155 1.00 90.31 72 ARG A N 1
ATOM 536 C CA . ARG A 1 72 ? 4.577 -10.038 -11.730 1.00 90.31 72 ARG A CA 1
ATOM 537 C C . ARG A 1 72 ? 3.416 -9.405 -10.970 1.00 90.31 72 ARG A C 1
ATOM 539 O O . ARG A 1 72 ? 3.088 -8.241 -11.182 1.00 90.31 72 ARG A O 1
ATOM 546 N N . ASP A 1 73 ? 2.865 -10.155 -10.024 1.00 90.75 73 ASP A N 1
ATOM 547 C CA . ASP A 1 73 ? 1.839 -9.686 -9.098 1.00 90.75 73 ASP A CA 1
ATOM 548 C C . ASP A 1 73 ? 2.422 -9.532 -7.691 1.00 90.75 73 ASP A C 1
ATOM 550 O O . ASP A 1 73 ? 3.077 -10.436 -7.170 1.00 90.75 73 ASP A O 1
ATOM 554 N N . LEU A 1 74 ? 2.175 -8.379 -7.073 1.00 89.69 74 LEU A N 1
ATOM 555 C CA . LEU A 1 74 ? 2.499 -8.113 -5.677 1.00 89.69 74 LEU A CA 1
ATOM 556 C C . LEU A 1 74 ? 1.206 -7.810 -4.930 1.00 89.69 74 LEU A C 1
ATOM 558 O O . LEU A 1 74 ? 0.463 -6.904 -5.306 1.00 89.69 74 LEU A O 1
ATOM 562 N N . GLN A 1 75 ? 0.958 -8.553 -3.860 1.00 89.88 75 GLN A N 1
ATOM 563 C CA . GLN A 1 75 ? -0.199 -8.361 -2.995 1.00 89.88 75 GLN A CA 1
ATOM 564 C C . GLN A 1 75 ? 0.279 -7.884 -1.633 1.00 89.88 75 GLN A C 1
ATOM 566 O O . GLN A 1 75 ? 1.200 -8.461 -1.051 1.00 89.88 75 GLN A O 1
ATOM 571 N N . VAL A 1 76 ? -0.331 -6.815 -1.137 1.00 90.31 76 VAL A N 1
ATOM 572 C CA . VAL A 1 76 ? 0.039 -6.205 0.139 1.00 90.31 76 VAL A CA 1
ATOM 573 C C . VAL A 1 76 ? -1.218 -5.958 0.953 1.00 90.31 76 VAL A C 1
ATOM 575 O O . VAL A 1 76 ? -2.196 -5.415 0.447 1.00 90.31 76 VAL A O 1
ATOM 578 N N . TYR A 1 77 ? -1.180 -6.338 2.225 1.00 91.06 77 TYR A N 1
ATOM 579 C CA . TYR A 1 77 ? -2.306 -6.204 3.140 1.00 91.06 77 TYR A CA 1
ATOM 580 C C . TYR A 1 77 ? -2.091 -5.024 4.086 1.00 91.06 77 TYR A C 1
ATOM 582 O O . TYR A 1 77 ? -1.024 -4.882 4.686 1.00 91.06 77 TYR A O 1
ATOM 590 N N . PHE A 1 78 ? -3.115 -4.189 4.231 1.00 90.12 78 PHE A N 1
ATOM 591 C CA . PHE A 1 78 ? -3.093 -2.996 5.069 1.00 90.12 78 PHE A CA 1
ATOM 592 C C . PHE A 1 78 ? -4.272 -2.994 6.033 1.00 90.12 78 PHE A C 1
ATOM 594 O O . PHE A 1 78 ? -5.403 -3.227 5.622 1.00 90.12 78 PHE A O 1
ATOM 601 N N . TYR A 1 79 ? -4.017 -2.639 7.293 1.00 91.12 79 TYR A N 1
ATOM 602 C CA . TYR A 1 79 ? -5.055 -2.169 8.209 1.00 91.12 79 TYR A CA 1
ATOM 603 C C . TYR A 1 79 ? -5.062 -0.642 8.185 1.00 91.12 79 TYR A C 1
ATOM 605 O O . TYR A 1 79 ? -4.077 -0.009 8.581 1.00 91.12 79 TYR A O 1
ATOM 613 N N . LEU A 1 80 ? -6.146 -0.050 7.690 1.00 89.06 80 LEU A N 1
ATOM 614 C CA . LEU A 1 80 ? -6.262 1.400 7.581 1.00 89.06 80 LEU A CA 1
ATOM 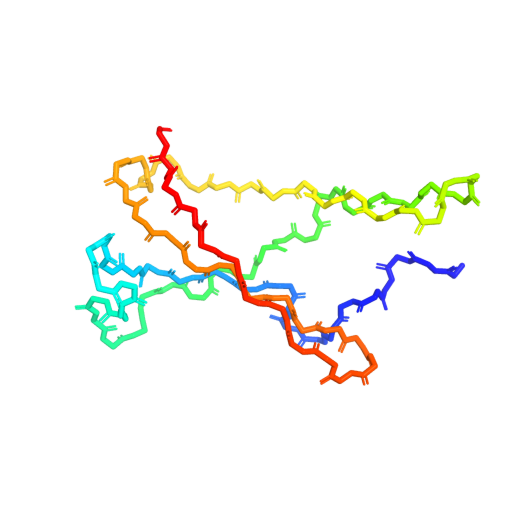615 C C . LEU A 1 80 ? -6.836 1.967 8.878 1.00 89.06 80 LEU A C 1
ATOM 617 O O . LEU A 1 80 ? -7.880 1.524 9.349 1.00 89.06 80 LEU A O 1
ATOM 621 N N . LYS A 1 81 ? -6.128 2.935 9.463 1.00 84.12 81 LYS A N 1
ATOM 622 C CA . LYS A 1 81 ? -6.533 3.625 10.692 1.00 84.12 81 LYS A CA 1
ATOM 623 C C . LYS A 1 81 ? -7.309 4.889 10.372 1.00 84.12 81 LYS A C 1
ATOM 625 O O . LYS A 1 81 ? -6.922 5.593 9.417 1.00 84.12 81 LYS A O 1
#

InterPro domains:
  IPR061461 PxKF C-terminal domain [NF038114] (2-81)